Protein AF-K2RKZ2-F1 (afdb_monomer_lite)

Radius of gyration: 23.49 Å; chains: 1; bounding box: 41×38×98 Å

Secondary structure (DSSP, 8-state):
--------------------PPPPPEEEEEEE-TT-TTTTTEEEEEEEEESS-B--B-SPEEEETTEEEEEEESSEEEEEEEEESS-GGGTTT---B-S---EEEEE-SS--SSS-EEEEEPPTT-B-TTS-B----S-EEEEEETTS-TT--EETTT-EEEEE-STTPPEEEEES-------

Foldseek 3Di:
DDDDDDDDDDDPPDDPPPPPPPDFQKAKEKEAPPQPPPLVFKDKWKWWDAPPGGDIRPPWDDDDDSMTMDIDTARIWIKMAIAGNVPCVQVPPGRPTPLAWIKTWHGHQQADPVRWTKIWTDAQQDADPVRDGSHHPDWWAWKDWPPDPPVDTAGRNGIDMDTHRDRRIYMYTYTNDDPPPPD

Organism: Macrophomina phaseolina (strain MS6) (NCBI:txid1126212)

pLDDT: mean 74.66, std 18.83, range [35.91, 96.44]

Structure (mmCIF, N/CA/C/O backbone):
data_AF-K2RKZ2-F1
#
_entry.id   AF-K2RKZ2-F1
#
loop_
_atom_site.group_PDB
_atom_site.id
_atom_site.type_symbol
_atom_site.label_atom_id
_atom_site.label_alt_id
_atom_site.label_comp_id
_atom_site.label_asym_id
_atom_site.label_entity_id
_atom_site.label_seq_id
_atom_site.pdbx_PDB_ins_code
_atom_site.Cartn_x
_atom_site.Cartn_y
_atom_site.Cartn_z
_atom_site.occupancy
_atom_site.B_iso_or_equiv
_atom_site.auth_seq_id
_atom_site.auth_comp_id
_atom_site.auth_asym_id
_atom_site.auth_atom_id
_atom_site.pdbx_PDB_model_num
ATOM 1 N N . MET A 1 1 ? 4.671 -14.823 81.207 1.00 37.47 1 MET A N 1
ATOM 2 C CA . MET A 1 1 ? 5.164 -15.381 79.932 1.00 37.47 1 MET A CA 1
ATOM 3 C C . MET A 1 1 ? 3.973 -15.583 79.005 1.00 37.47 1 MET A C 1
ATOM 5 O O . MET A 1 1 ? 3.047 -16.268 79.399 1.00 37.47 1 MET A O 1
ATOM 9 N N . ARG A 1 2 ? 4.040 -14.938 77.831 1.00 41.16 2 ARG A N 1
ATOM 10 C CA . ARG A 1 2 ? 3.441 -15.276 76.523 1.00 41.16 2 ARG A CA 1
ATOM 11 C C . ARG A 1 2 ? 1.919 -15.499 76.412 1.00 41.16 2 ARG A C 1
ATOM 13 O O . ARG A 1 2 ? 1.396 -16.561 76.716 1.00 41.16 2 ARG A O 1
ATOM 20 N N . PHE A 1 3 ? 1.279 -14.480 75.834 1.00 40.41 3 PHE A N 1
ATOM 21 C CA . PHE A 1 3 ? 0.044 -14.546 75.051 1.00 40.41 3 PHE A CA 1
ATOM 22 C C . PHE A 1 3 ? 0.278 -15.341 73.754 1.00 40.41 3 PHE A C 1
ATOM 24 O O . PHE A 1 3 ? 1.335 -15.193 73.139 1.00 40.41 3 PHE A O 1
ATOM 31 N N . ALA A 1 4 ? -0.707 -16.126 73.311 1.00 42.19 4 ALA A N 1
ATOM 32 C CA . ALA A 1 4 ? -0.755 -16.679 71.957 1.00 42.19 4 ALA A CA 1
ATOM 33 C C . ALA A 1 4 ? -2.151 -16.431 71.368 1.00 42.19 4 ALA A C 1
ATOM 35 O O . ALA A 1 4 ? -3.122 -17.105 71.700 1.00 42.19 4 ALA A O 1
ATOM 36 N N . THR A 1 5 ? -2.239 -15.397 70.539 1.00 41.84 5 THR A N 1
ATOM 37 C CA . THR A 1 5 ? -3.374 -15.060 69.682 1.00 41.84 5 THR A CA 1
ATOM 38 C C . THR A 1 5 ? -3.404 -16.009 68.484 1.00 41.84 5 THR A C 1
ATOM 40 O O . THR A 1 5 ? -2.413 -16.152 67.772 1.00 41.84 5 THR A O 1
ATOM 43 N N . ALA A 1 6 ? -4.545 -16.658 68.250 1.00 41.47 6 ALA A N 1
ATOM 44 C CA . ALA A 1 6 ? -4.792 -17.432 67.039 1.00 41.47 6 ALA A CA 1
ATOM 45 C C . ALA A 1 6 ? -5.141 -16.475 65.888 1.00 41.47 6 ALA A C 1
ATOM 47 O O . ALA A 1 6 ? -6.132 -15.750 65.959 1.00 41.47 6 ALA A O 1
ATOM 48 N N . ALA A 1 7 ? -4.319 -16.457 64.840 1.00 43.12 7 ALA A N 1
ATOM 49 C CA . ALA A 1 7 ? -4.613 -15.755 63.598 1.00 43.12 7 ALA A CA 1
ATOM 50 C C . ALA A 1 7 ? -5.419 -16.684 62.679 1.00 43.12 7 ALA A C 1
ATOM 52 O O . ALA A 1 7 ? -4.917 -17.718 62.243 1.00 43.12 7 ALA A O 1
ATOM 53 N N . ALA A 1 8 ? -6.670 -16.318 62.396 1.00 41.78 8 ALA A N 1
ATOM 54 C CA . ALA A 1 8 ? -7.462 -16.927 61.336 1.00 41.78 8 ALA A CA 1
ATOM 55 C C . ALA A 1 8 ? -7.090 -16.261 60.004 1.00 41.78 8 ALA A C 1
ATOM 57 O O . ALA A 1 8 ? -7.312 -15.067 59.807 1.00 41.78 8 ALA A O 1
ATOM 58 N N . SER A 1 9 ? -6.494 -17.027 59.096 1.00 42.31 9 SER A N 1
ATOM 59 C CA . SER A 1 9 ? -6.192 -16.612 57.730 1.00 42.31 9 SER A CA 1
ATOM 60 C C . SER A 1 9 ? -7.455 -16.694 56.866 1.00 42.31 9 SER A C 1
ATOM 62 O O . SER A 1 9 ? -7.897 -17.775 56.484 1.00 42.31 9 SER A O 1
ATOM 64 N N . LEU A 1 10 ? -8.035 -15.537 56.535 1.00 43.25 10 LEU A N 1
ATOM 65 C CA . LEU A 1 10 ? -9.006 -15.406 55.448 1.00 43.25 10 LEU A CA 1
ATOM 66 C C . LEU A 1 10 ? -8.260 -15.491 54.111 1.00 43.25 10 LEU A C 1
ATOM 68 O O . LEU A 1 10 ? -7.577 -14.552 53.706 1.00 43.25 10 LEU A O 1
ATOM 72 N N . ALA A 1 11 ? -8.384 -16.627 53.427 1.00 43.28 11 ALA A N 1
ATOM 73 C CA . ALA A 1 11 ? -7.943 -16.773 52.048 1.00 43.28 11 ALA A CA 1
ATOM 74 C C . ALA A 1 11 ? -8.938 -16.053 51.124 1.00 43.28 11 ALA A C 1
ATOM 76 O O . ALA A 1 11 ? -10.032 -16.549 50.857 1.00 43.28 11 ALA A O 1
ATOM 77 N N . LEU A 1 12 ? -8.563 -14.866 50.650 1.00 43.78 12 LEU A N 1
ATOM 78 C CA . LEU A 1 12 ? -9.297 -14.142 49.619 1.00 43.78 12 LEU A CA 1
ATOM 79 C C . LEU A 1 12 ? -8.891 -14.709 48.248 1.00 43.78 12 LEU A C 1
ATOM 81 O O . LEU A 1 12 ? -7.927 -14.261 47.632 1.00 43.78 12 LEU A O 1
ATOM 85 N N . ALA A 1 13 ? -9.606 -15.731 47.780 1.00 51.84 13 ALA A N 1
ATOM 86 C CA . ALA A 1 13 ? -9.526 -16.187 46.395 1.00 51.84 13 ALA A CA 1
ATOM 87 C C . ALA A 1 13 ? -10.311 -15.205 45.505 1.00 51.84 13 ALA A C 1
ATOM 89 O O . ALA A 1 13 ? -11.489 -15.404 45.222 1.00 51.84 13 ALA A O 1
ATOM 90 N N . GLY A 1 14 ? -9.672 -14.097 45.129 1.00 43.12 14 GLY A N 1
ATOM 91 C CA . GLY A 1 14 ? -10.194 -13.146 44.150 1.00 43.12 14 GLY A CA 1
ATOM 92 C C . GLY A 1 14 ? -9.655 -13.484 42.766 1.00 43.12 14 GLY A C 1
ATOM 93 O O . GLY A 1 14 ? -8.451 -13.398 42.539 1.00 43.12 14 GLY A O 1
ATOM 94 N N . ALA A 1 15 ? -10.541 -13.904 41.866 1.00 46.34 15 ALA A N 1
ATOM 95 C CA . ALA A 1 15 ? -10.233 -14.242 40.485 1.00 46.34 15 ALA A CA 1
ATOM 96 C C . ALA A 1 15 ? -9.492 -13.094 39.781 1.00 46.34 15 ALA A C 1
ATOM 98 O O . ALA A 1 15 ? -10.042 -12.012 39.584 1.00 46.34 15 ALA A O 1
ATOM 99 N N . ALA A 1 16 ? -8.252 -13.346 39.362 1.00 43.75 16 ALA A N 1
ATOM 100 C CA . ALA A 1 16 ? -7.608 -12.534 38.347 1.00 43.75 16 ALA A CA 1
ATOM 101 C C . ALA A 1 16 ? -8.312 -12.834 37.017 1.00 43.75 16 ALA A C 1
ATOM 103 O O . ALA A 1 16 ? -7.957 -13.776 36.309 1.00 43.75 16 ALA A O 1
ATOM 104 N N . THR A 1 17 ? -9.341 -12.060 36.676 1.00 46.62 17 THR A N 1
ATOM 105 C CA . THR A 1 17 ? -9.711 -11.893 35.272 1.00 46.62 17 THR A CA 1
ATOM 106 C C . THR A 1 17 ? -8.514 -11.236 34.607 1.00 46.62 17 THR A C 1
ATOM 108 O O . THR A 1 17 ? -8.328 -10.024 34.714 1.00 46.62 17 THR A O 1
ATOM 111 N N . ALA A 1 18 ? -7.659 -12.043 33.979 1.00 44.00 18 ALA A N 1
ATOM 112 C CA . ALA A 1 18 ? -6.740 -11.538 32.981 1.00 44.00 18 ALA A CA 1
ATOM 113 C C . ALA A 1 18 ? -7.612 -10.803 31.962 1.00 44.00 18 ALA A C 1
ATOM 115 O O . ALA A 1 18 ? -8.403 -11.428 31.255 1.00 44.00 18 ALA A O 1
ATOM 116 N N . ALA A 1 19 ? -7.548 -9.471 31.968 1.00 42.88 19 ALA A N 1
ATOM 117 C CA . ALA A 1 19 ? -8.077 -8.685 30.877 1.00 42.88 19 ALA A CA 1
ATOM 118 C C . ALA A 1 19 ? -7.347 -9.199 29.637 1.00 42.88 19 ALA A C 1
ATOM 120 O O . ALA A 1 19 ? -6.143 -8.988 29.488 1.00 42.88 19 ALA A O 1
ATOM 121 N N . VAL A 1 20 ? -8.050 -9.973 28.813 1.00 41.66 20 VAL A N 1
ATOM 122 C CA . VAL A 1 20 ? -7.583 -10.302 27.475 1.00 41.66 20 VAL A CA 1
ATOM 123 C C . VAL A 1 20 ? -7.523 -8.953 26.783 1.00 41.66 20 VAL A C 1
ATOM 125 O O . VAL A 1 20 ? -8.559 -8.400 26.418 1.00 41.66 20 VAL A O 1
ATOM 128 N N . LEU A 1 21 ? -6.325 -8.366 26.718 1.00 46.56 21 LEU A N 1
ATOM 129 C CA . LEU A 1 21 ? -6.089 -7.224 25.851 1.00 46.56 21 LEU A CA 1
ATOM 130 C C . LEU A 1 21 ? -6.601 -7.648 24.470 1.00 46.56 21 LEU A C 1
ATOM 132 O O . LEU A 1 21 ? -6.265 -8.762 24.044 1.00 46.56 21 LEU A O 1
ATOM 136 N N . PRO A 1 22 ? -7.460 -6.850 23.812 1.00 52.59 22 PRO A N 1
ATOM 137 C CA . PRO A 1 22 ? -7.879 -7.166 22.458 1.00 52.59 22 PRO A CA 1
ATOM 138 C C . PRO A 1 22 ? -6.609 -7.404 21.646 1.00 52.59 22 PRO A C 1
ATOM 140 O O . PRO A 1 22 ? -5.675 -6.601 21.678 1.00 52.59 22 PRO A O 1
ATOM 143 N N . ARG A 1 23 ? -6.522 -8.583 21.025 1.00 56.72 23 ARG A N 1
ATOM 144 C CA . ARG A 1 23 ? -5.416 -8.911 20.132 1.00 56.72 23 ARG A CA 1
ATOM 145 C C . ARG A 1 23 ? -5.395 -7.812 19.075 1.00 56.72 23 ARG A C 1
ATOM 147 O O . ARG A 1 23 ? -6.423 -7.617 18.436 1.00 56.72 23 ARG A O 1
ATOM 154 N N . ALA A 1 24 ? -4.276 -7.097 18.953 1.00 69.88 24 ALA A N 1
ATOM 155 C CA . ALA A 1 24 ? -4.138 -6.024 17.975 1.00 69.88 24 ALA A CA 1
ATOM 156 C C . ALA A 1 24 ? -4.577 -6.545 16.601 1.00 69.88 24 ALA A C 1
ATOM 158 O O . ALA A 1 24 ? -4.121 -7.616 16.183 1.00 69.88 24 ALA A O 1
ATOM 159 N N . THR A 1 25 ? -5.504 -5.842 15.948 1.00 85.88 25 THR A N 1
ATOM 160 C CA . THR A 1 25 ? -5.954 -6.220 14.609 1.00 85.88 25 THR A CA 1
ATOM 161 C C . THR A 1 25 ? -4.755 -6.191 13.670 1.00 85.88 25 THR A C 1
ATOM 163 O O . THR A 1 25 ? -3.982 -5.236 13.653 1.00 85.88 25 THR A O 1
ATOM 166 N N . GLU A 1 26 ? -4.569 -7.270 12.918 1.00 89.81 26 GLU A N 1
ATOM 167 C CA . GLU A 1 26 ? -3.541 -7.368 11.887 1.00 89.81 26 GLU A CA 1
ATOM 168 C C . GLU A 1 26 ? -4.180 -7.082 10.528 1.00 89.81 26 GLU A C 1
ATOM 170 O O . GLU A 1 26 ? -5.245 -7.616 10.207 1.00 89.81 26 GLU A O 1
ATOM 175 N N . HIS A 1 27 ? -3.510 -6.273 9.713 1.00 93.00 27 HIS A N 1
ATOM 176 C CA . HIS A 1 27 ? -3.934 -5.938 8.360 1.00 93.00 27 HIS A CA 1
ATOM 177 C C . HIS A 1 27 ? -3.027 -6.613 7.341 1.00 93.00 27 HIS A C 1
ATOM 179 O O . HIS A 1 27 ? -1.807 -6.685 7.508 1.00 93.00 27 HIS A O 1
ATOM 185 N N . LYS A 1 28 ? -3.634 -7.104 6.260 1.00 93.81 28 LYS A N 1
ATOM 186 C CA . LYS A 1 28 ? -2.896 -7.649 5.122 1.00 93.81 28 LYS A CA 1
ATOM 187 C C . LYS A 1 28 ? -2.695 -6.574 4.070 1.00 93.81 28 LYS A C 1
ATOM 189 O O . LYS A 1 28 ? -3.627 -5.852 3.723 1.00 93.81 28 LYS A O 1
ATOM 194 N N . ILE A 1 29 ? -1.488 -6.519 3.528 1.00 94.81 29 ILE A N 1
ATOM 195 C CA . ILE A 1 29 ? -1.188 -5.747 2.326 1.00 94.81 29 ILE A CA 1
ATOM 196 C C . ILE A 1 29 ? -0.735 -6.737 1.268 1.00 94.81 29 ILE A C 1
ATOM 198 O O . ILE A 1 29 ? 0.144 -7.556 1.535 1.00 94.81 29 ILE A O 1
ATOM 202 N N . TYR A 1 30 ? -1.342 -6.668 0.091 1.00 93.31 30 TYR A N 1
ATOM 203 C CA . TYR A 1 30 ? -0.990 -7.462 -1.075 1.00 93.31 30 TYR A CA 1
ATOM 204 C C . TYR A 1 30 ? -0.370 -6.553 -2.122 1.00 93.31 30 TYR A C 1
ATOM 206 O O . TYR A 1 30 ? -0.953 -5.527 -2.476 1.00 93.31 30 TYR A O 1
ATOM 214 N N . VAL A 1 31 ? 0.806 -6.934 -2.606 1.00 90.94 31 VAL A N 1
ATOM 215 C CA . VAL A 1 31 ? 1.547 -6.168 -3.604 1.00 90.94 31 VAL A CA 1
ATOM 216 C C . VAL A 1 31 ? 1.782 -7.047 -4.813 1.00 90.94 31 VAL A C 1
ATOM 218 O O . VAL A 1 31 ? 2.538 -8.014 -4.734 1.00 90.94 31 VAL A O 1
ATOM 221 N N . ASP A 1 32 ? 1.117 -6.730 -5.916 1.00 88.25 32 ASP A N 1
ATOM 222 C CA . ASP A 1 32 ? 1.277 -7.456 -7.170 1.00 88.25 32 ASP A CA 1
ATOM 223 C C . ASP A 1 32 ? 2.358 -6.798 -8.027 1.00 88.25 32 ASP A C 1
ATOM 225 O O . ASP A 1 32 ? 2.259 -5.611 -8.334 1.00 88.25 32 ASP A O 1
ATOM 229 N N . THR 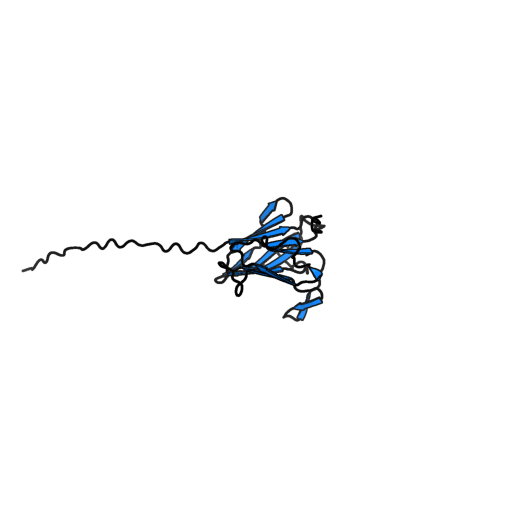A 1 33 ? 3.391 -7.556 -8.400 1.00 82.19 33 THR A N 1
ATOM 230 C CA . THR A 1 33 ? 4.442 -7.109 -9.331 1.00 82.19 33 THR A CA 1
ATOM 231 C C . THR A 1 33 ? 4.548 -8.015 -10.566 1.00 82.19 33 THR A C 1
ATOM 233 O O . THR A 1 33 ? 5.563 -8.023 -11.267 1.00 82.19 33 THR A O 1
ATOM 236 N N . SER A 1 34 ? 3.503 -8.797 -10.861 1.00 78.25 34 SER A N 1
ATOM 237 C CA . SER A 1 34 ? 3.485 -9.873 -11.866 1.00 78.25 34 SER A CA 1
ATOM 238 C C . SER A 1 34 ? 3.922 -9.479 -13.263 1.00 78.25 34 SER A C 1
ATOM 240 O O . SER A 1 34 ? 4.572 -10.263 -13.959 1.00 78.25 34 SER A O 1
ATOM 242 N N . LYS A 1 35 ? 3.556 -8.273 -13.682 1.00 76.69 35 LYS A N 1
ATOM 243 C CA . LYS A 1 35 ? 3.821 -7.752 -15.023 1.00 76.69 35 LYS A CA 1
ATOM 244 C C . LYS A 1 35 ? 5.057 -6.867 -15.085 1.00 76.69 35 LYS A C 1
ATOM 246 O O . LYS A 1 35 ? 5.364 -6.337 -16.149 1.00 76.69 35 LYS A O 1
ATOM 251 N N . CYS A 1 36 ? 5.772 -6.705 -13.975 1.00 76.94 36 CYS A N 1
ATOM 252 C CA . CYS A 1 36 ? 7.008 -5.946 -13.988 1.00 76.94 36 CYS A CA 1
ATOM 253 C C . CYS A 1 36 ? 8.049 -6.671 -14.831 1.00 76.94 36 CYS A C 1
ATOM 255 O O . CYS A 1 36 ? 8.243 -7.880 -14.681 1.00 76.94 36 CYS A O 1
ATOM 257 N N . ALA A 1 37 ? 8.709 -5.921 -15.719 1.00 64.50 37 ALA A N 1
ATOM 258 C CA . ALA A 1 37 ? 9.720 -6.450 -16.634 1.00 64.50 37 ALA A CA 1
ATOM 259 C C . ALA A 1 37 ? 10.818 -7.234 -15.887 1.00 64.50 37 ALA A C 1
ATOM 261 O O . ALA A 1 37 ? 11.299 -8.243 -16.397 1.00 64.50 37 ALA A O 1
ATOM 262 N N . ASP A 1 38 ? 11.106 -6.833 -14.641 1.00 65.19 38 ASP A N 1
ATOM 263 C CA . ASP A 1 38 ? 12.077 -7.447 -13.734 1.00 65.19 38 ASP A CA 1
ATOM 264 C C . ASP A 1 38 ? 11.424 -8.032 -12.460 1.00 65.19 38 ASP A C 1
ATOM 266 O O . ASP A 1 38 ? 11.966 -7.915 -11.362 1.00 65.19 38 ASP A O 1
ATOM 270 N N . SER A 1 39 ? 10.258 -8.686 -12.565 1.00 55.59 39 SER A N 1
ATOM 271 C CA . SER A 1 39 ? 9.465 -9.215 -11.424 1.00 55.59 39 SER A CA 1
ATOM 272 C C . SER A 1 39 ? 10.196 -10.179 -10.463 1.00 55.59 39 SER A C 1
ATOM 274 O O . SER A 1 39 ? 9.715 -10.462 -9.363 1.00 55.59 39 SER A O 1
ATOM 276 N N . GLY A 1 40 ? 11.377 -10.681 -10.838 1.00 57.16 40 GLY A N 1
ATOM 277 C CA . GLY A 1 40 ? 12.265 -11.447 -9.955 1.00 57.16 40 GLY A CA 1
ATOM 278 C C . GLY A 1 40 ? 13.220 -10.603 -9.099 1.00 57.16 40 GLY A C 1
ATOM 279 O O . GLY A 1 40 ? 13.757 -11.128 -8.126 1.00 57.16 40 GLY A O 1
ATOM 280 N N . ARG A 1 41 ? 13.433 -9.335 -9.465 1.00 63.28 41 ARG A N 1
ATOM 281 C CA . ARG A 1 41 ? 14.420 -8.412 -8.876 1.00 63.28 41 ARG A CA 1
ATOM 282 C C . ARG A 1 41 ? 13.773 -7.186 -8.243 1.00 63.28 41 ARG A C 1
ATOM 284 O O . ARG A 1 41 ? 14.329 -6.592 -7.333 1.00 63.28 41 ARG A O 1
ATOM 291 N N . THR A 1 42 ? 12.578 -6.816 -8.687 1.00 75.06 42 THR A N 1
ATOM 292 C CA . THR A 1 42 ? 11.796 -5.764 -8.046 1.00 75.06 42 THR A CA 1
ATOM 293 C C . THR A 1 42 ? 11.057 -6.326 -6.834 1.00 75.06 42 THR A C 1
ATOM 295 O O . THR A 1 42 ? 10.152 -7.152 -6.978 1.00 75.06 42 THR A O 1
ATOM 298 N N . LEU A 1 43 ? 11.435 -5.882 -5.638 1.00 80.56 43 LEU A N 1
ATOM 299 C CA . LEU A 1 43 ? 10.858 -6.343 -4.377 1.00 80.56 43 LEU A CA 1
ATOM 300 C C . LEU A 1 43 ? 10.156 -5.181 -3.653 1.00 80.56 43 LEU A C 1
ATOM 302 O O . LEU A 1 43 ? 10.644 -4.052 -3.708 1.00 80.56 43 LEU A O 1
ATOM 306 N N . PRO A 1 44 ? 9.015 -5.414 -2.986 1.00 85.75 44 PRO A N 1
ATOM 307 C CA . PRO A 1 44 ? 8.367 -4.388 -2.182 1.00 85.75 44 PRO A CA 1
ATOM 308 C C . PRO A 1 44 ? 8.963 -4.293 -0.776 1.00 85.75 44 PRO A C 1
ATOM 310 O O . PRO A 1 44 ? 9.392 -5.297 -0.207 1.00 85.75 44 PRO A O 1
ATOM 313 N N . GLN A 1 45 ? 8.924 -3.095 -0.192 1.00 87.06 45 GLN A N 1
ATOM 314 C CA . GLN A 1 45 ? 9.206 -2.858 1.228 1.00 87.06 45 GLN A CA 1
ATOM 315 C C . GLN A 1 45 ? 8.249 -1.840 1.806 1.00 87.06 45 GLN A C 1
ATOM 317 O O . GLN A 1 45 ? 7.799 -0.925 1.117 1.00 87.06 45 GLN A O 1
ATOM 322 N N . ILE A 1 46 ? 8.005 -1.984 3.102 1.00 87.81 46 ILE A N 1
ATOM 323 C CA . ILE A 1 46 ? 7.266 -1.009 3.883 1.00 87.81 46 ILE A CA 1
ATOM 324 C C . ILE A 1 46 ? 8.207 -0.461 4.940 1.00 87.81 46 ILE A C 1
ATOM 326 O O . ILE A 1 46 ? 8.794 -1.233 5.698 1.00 87.81 46 ILE A O 1
ATOM 330 N N . LYS A 1 47 ? 8.302 0.863 5.027 1.00 87.50 47 LYS A N 1
ATOM 331 C CA . LYS A 1 47 ? 8.823 1.514 6.230 1.00 87.50 47 LYS A CA 1
ATOM 332 C C . LYS A 1 47 ? 7.716 2.261 6.934 1.00 87.50 47 LYS A C 1
ATOM 334 O O . LYS A 1 47 ? 6.848 2.844 6.281 1.00 87.50 47 LYS A O 1
ATOM 339 N N . GLY A 1 48 ? 7.753 2.260 8.257 1.00 83.12 48 GLY A N 1
ATOM 340 C CA . GLY A 1 48 ? 6.674 2.868 9.007 1.00 83.12 48 GLY A CA 1
ATOM 341 C C . GLY A 1 48 ? 6.835 2.835 10.511 1.00 83.12 48 GLY A C 1
ATOM 342 O O . GLY A 1 48 ? 7.815 2.359 11.087 1.00 83.12 48 GLY A O 1
ATOM 343 N N . ILE A 1 49 ? 5.827 3.403 11.153 1.00 83.56 49 ILE A N 1
ATOM 344 C CA . ILE A 1 49 ? 5.736 3.525 12.597 1.00 83.56 49 ILE A CA 1
ATOM 345 C C . ILE A 1 49 ? 4.376 3.029 13.056 1.00 83.56 49 ILE A C 1
ATOM 347 O O . ILE A 1 49 ? 3.336 3.407 12.521 1.00 83.56 49 ILE A O 1
ATOM 351 N N . SER A 1 50 ? 4.395 2.191 14.083 1.00 83.94 50 SER A N 1
ATOM 352 C CA . SER A 1 50 ? 3.219 1.939 14.905 1.00 83.94 50 SER A CA 1
ATOM 353 C C . SER A 1 50 ? 3.161 2.940 16.062 1.00 83.94 50 SER A C 1
ATOM 355 O O . SER A 1 50 ? 4.152 3.607 16.370 1.00 83.94 50 SER A O 1
ATOM 357 N N . ASN A 1 51 ? 2.031 2.986 16.771 1.00 76.00 51 ASN A N 1
ATOM 358 C CA . ASN A 1 51 ? 1.850 3.792 17.988 1.00 76.00 51 ASN A CA 1
ATOM 359 C C . ASN A 1 51 ? 2.949 3.634 19.058 1.00 76.00 51 ASN A C 1
ATOM 361 O O . ASN A 1 51 ? 3.068 4.500 19.926 1.00 76.00 51 ASN A O 1
ATOM 365 N N . SER A 1 52 ? 3.721 2.543 19.052 1.00 61.59 52 SER A N 1
ATOM 366 C CA . SER A 1 52 ? 4.741 2.284 20.076 1.00 61.59 52 SER A CA 1
ATOM 367 C C . SER A 1 52 ? 6.146 2.015 19.547 1.00 61.59 52 SER A C 1
ATOM 369 O O . SER A 1 52 ? 7.097 2.142 20.317 1.00 61.59 52 SER A O 1
ATOM 371 N N . THR A 1 53 ? 6.307 1.657 18.273 1.00 71.75 53 THR A N 1
ATOM 372 C CA . THR A 1 53 ? 7.610 1.286 17.701 1.00 71.75 53 THR A CA 1
ATOM 373 C C . THR A 1 53 ? 7.672 1.565 16.204 1.00 71.75 53 THR A C 1
ATOM 375 O O . THR A 1 53 ? 6.722 1.270 15.477 1.00 71.75 53 THR A O 1
ATOM 378 N N . SER A 1 54 ? 8.817 2.063 15.730 1.00 75.88 54 SER A N 1
ATOM 379 C CA . SER A 1 54 ? 9.190 1.944 14.317 1.00 75.88 54 SER A CA 1
ATOM 380 C C . SER A 1 54 ? 9.335 0.465 13.981 1.00 75.88 54 SER A C 1
ATOM 382 O O . SER A 1 54 ? 10.118 -0.237 14.620 1.00 75.88 54 SER A O 1
ATOM 384 N N . GLU A 1 55 ? 8.547 -0.004 13.024 1.00 81.56 55 GLU A N 1
ATOM 385 C CA . GLU A 1 55 ? 8.582 -1.382 12.548 1.00 81.56 55 GLU A CA 1
ATOM 386 C C . GLU A 1 55 ? 8.581 -1.330 11.025 1.00 81.56 55 GLU A C 1
ATOM 388 O O . GLU A 1 55 ? 7.595 -0.925 10.411 1.00 81.56 55 GLU A O 1
ATOM 393 N N . ASP A 1 56 ? 9.708 -1.702 10.428 1.00 85.44 56 ASP A N 1
ATOM 394 C CA . ASP A 1 56 ? 9.861 -1.779 8.982 1.00 85.44 56 ASP A CA 1
ATOM 395 C C . ASP A 1 56 ? 9.674 -3.232 8.537 1.00 85.44 56 ASP A C 1
ATOM 397 O O . ASP A 1 56 ? 10.183 -4.164 9.164 1.00 85.44 56 ASP A O 1
ATOM 401 N N . PHE A 1 57 ? 8.985 -3.429 7.417 1.00 84.56 57 PHE A N 1
ATOM 402 C CA . PHE A 1 57 ? 8.792 -4.735 6.798 1.00 84.56 57 PHE A CA 1
ATOM 403 C C . PHE A 1 57 ? 9.630 -4.804 5.524 1.00 84.56 57 PHE A C 1
ATOM 405 O O . PHE A 1 57 ? 9.174 -4.489 4.422 1.00 84.56 57 PHE A O 1
ATOM 412 N N . THR A 1 58 ? 10.892 -5.196 5.699 1.00 78.38 58 THR A N 1
ATOM 413 C CA . THR A 1 58 ? 11.894 -5.255 4.623 1.00 78.38 58 THR A CA 1
ATOM 414 C C . THR A 1 58 ? 12.041 -6.630 3.982 1.00 78.38 58 THR A C 1
ATOM 416 O O . THR A 1 58 ? 12.684 -6.726 2.938 1.00 78.38 58 THR A O 1
ATOM 419 N N . ASP A 1 59 ? 11.433 -7.657 4.584 1.00 76.62 59 ASP A N 1
ATOM 420 C CA . ASP A 1 59 ? 11.467 -9.054 4.142 1.00 76.62 59 ASP A CA 1
ATOM 421 C C . ASP A 1 59 ? 10.089 -9.470 3.591 1.00 76.62 59 ASP A C 1
ATOM 423 O O . ASP A 1 59 ? 9.275 -10.061 4.312 1.00 76.62 59 ASP A O 1
ATOM 427 N N . PRO A 1 60 ? 9.769 -9.130 2.329 1.00 76.31 60 PRO A N 1
ATOM 428 C CA . PRO A 1 60 ? 8.458 -9.409 1.759 1.00 76.31 60 PRO A CA 1
ATOM 429 C C . PRO A 1 60 ? 8.220 -10.919 1.625 1.00 76.31 60 PRO A C 1
ATOM 431 O O . PRO A 1 60 ? 9.038 -11.655 1.067 1.00 76.31 60 PRO A O 1
ATOM 434 N N . GLN A 1 61 ? 7.066 -11.396 2.094 1.00 80.38 61 GLN A N 1
ATOM 435 C CA . GLN A 1 61 ? 6.673 -12.798 1.940 1.00 80.38 61 GLN A CA 1
ATOM 436 C C . GLN A 1 61 ? 5.960 -12.998 0.604 1.00 80.38 61 GLN A C 1
ATOM 438 O O . GLN A 1 61 ? 5.128 -12.183 0.218 1.00 80.38 61 GLN A O 1
ATOM 443 N N . ARG A 1 62 ? 6.238 -14.095 -0.104 1.00 79.94 62 ARG A N 1
ATOM 444 C CA . ARG A 1 62 ? 5.475 -14.458 -1.309 1.00 79.94 62 ARG A CA 1
ATOM 445 C C . ARG A 1 62 ? 4.164 -15.130 -0.909 1.00 79.94 62 ARG A C 1
ATOM 447 O O . ARG A 1 62 ? 4.176 -16.037 -0.080 1.00 79.94 62 ARG A O 1
ATOM 454 N N . PHE A 1 63 ? 3.057 -14.688 -1.501 1.00 72.06 63 PHE A N 1
ATOM 455 C CA . PHE A 1 63 ? 1.732 -15.267 -1.271 1.00 72.06 63 PHE A CA 1
ATOM 456 C C . PHE A 1 63 ? 1.354 -16.264 -2.373 1.00 72.06 63 PHE A C 1
ATOM 458 O O . PHE A 1 63 ? 1.100 -17.428 -2.076 1.00 72.06 63 PHE A O 1
ATOM 465 N N . ASP A 1 64 ? 1.375 -15.823 -3.634 1.00 63.91 64 ASP A N 1
ATOM 466 C CA . ASP A 1 64 ? 1.148 -16.650 -4.824 1.00 63.91 64 ASP A CA 1
ATOM 467 C C . ASP A 1 64 ? 1.869 -16.018 -6.025 1.00 63.91 64 ASP A C 1
ATOM 469 O O . ASP A 1 64 ? 1.709 -14.831 -6.306 1.00 63.91 64 ASP A O 1
ATOM 473 N N . GLY A 1 65 ? 2.732 -16.784 -6.694 1.00 67.75 65 GLY A N 1
ATOM 474 C CA . GLY A 1 65 ? 3.565 -16.302 -7.797 1.00 67.75 65 GLY A CA 1
ATOM 475 C C . GLY A 1 65 ? 4.326 -14.983 -7.498 1.00 67.75 65 GLY A C 1
ATOM 476 O O . GLY A 1 65 ? 5.164 -14.942 -6.586 1.00 67.75 65 GLY A O 1
ATOM 477 N N . PRO A 1 66 ? 4.119 -13.921 -8.295 1.00 74.62 66 PRO A N 1
ATOM 478 C CA . PRO A 1 66 ? 4.760 -12.610 -8.140 1.00 74.62 66 PRO A CA 1
ATOM 479 C C . PRO A 1 66 ? 4.043 -11.661 -7.157 1.00 74.62 66 PRO A C 1
ATOM 481 O O . PRO A 1 66 ? 4.441 -10.506 -7.038 1.00 74.62 66 PRO A O 1
ATOM 484 N N . THR A 1 67 ? 3.007 -12.119 -6.450 1.00 85.38 67 THR A N 1
ATOM 485 C CA . THR A 1 67 ? 2.322 -11.317 -5.432 1.00 85.38 67 THR A CA 1
ATOM 486 C C . THR A 1 67 ? 2.997 -11.490 -4.070 1.00 85.38 67 THR A C 1
ATOM 488 O O . THR A 1 67 ? 3.188 -12.608 -3.572 1.00 85.38 67 THR A O 1
ATOM 491 N N . PHE A 1 68 ? 3.325 -10.372 -3.432 1.00 88.38 68 PHE A N 1
ATOM 492 C CA . PHE A 1 68 ? 3.865 -10.317 -2.079 1.00 88.38 68 PHE A CA 1
ATOM 493 C C . PHE A 1 68 ? 2.774 -9.999 -1.063 1.00 88.38 68 PHE A C 1
ATOM 495 O O . PHE A 1 68 ? 1.776 -9.353 -1.380 1.00 88.38 68 PHE A O 1
ATOM 502 N N . THR A 1 69 ? 2.975 -10.436 0.176 1.00 91.38 69 THR A N 1
ATOM 503 C CA . THR A 1 69 ? 2.099 -10.126 1.298 1.00 91.38 69 THR A CA 1
ATOM 504 C C . THR A 1 69 ? 2.884 -9.608 2.494 1.00 91.38 69 THR A C 1
ATOM 506 O O . THR A 1 69 ? 3.958 -10.114 2.829 1.00 91.38 69 THR A O 1
ATOM 509 N N . PHE A 1 70 ? 2.305 -8.615 3.159 1.00 91.31 70 PHE A N 1
ATOM 510 C CA . PHE A 1 70 ? 2.747 -8.116 4.453 1.00 91.31 70 PHE A CA 1
ATOM 511 C C . PHE A 1 70 ? 1.622 -8.258 5.468 1.00 91.31 70 PHE A C 1
ATOM 513 O O . PHE A 1 70 ? 0.439 -8.198 5.122 1.00 91.31 70 PHE A O 1
ATOM 520 N N . THR A 1 71 ? 2.005 -8.443 6.729 1.00 91.81 71 THR A N 1
ATOM 521 C CA . THR A 1 71 ? 1.087 -8.401 7.869 1.00 91.81 71 THR A CA 1
ATOM 522 C C . THR A 1 71 ? 1.545 -7.274 8.765 1.00 91.81 71 THR A C 1
ATOM 524 O O . THR A 1 71 ? 2.607 -7.391 9.365 1.00 91.81 71 THR A O 1
ATOM 527 N N . VAL A 1 72 ? 0.778 -6.191 8.810 1.00 90.81 72 VAL A N 1
ATOM 528 C CA . VAL A 1 72 ? 1.108 -5.005 9.606 1.00 90.81 72 VAL A CA 1
ATOM 529 C C . VAL A 1 72 ? 0.130 -4.883 10.774 1.00 90.81 72 VAL A C 1
ATOM 531 O O . VAL A 1 72 ? -1.034 -5.274 10.630 1.00 90.81 72 VAL A O 1
ATOM 534 N N . PRO A 1 73 ? 0.561 -4.375 11.937 1.00 91.00 73 PRO A N 1
ATOM 535 C CA . PRO A 1 73 ? -0.349 -4.143 13.048 1.00 91.00 73 PRO A CA 1
ATOM 536 C C . PRO A 1 73 ? -1.303 -2.979 12.746 1.00 91.00 73 PRO A C 1
ATOM 538 O O . PRO A 1 73 ? -1.062 -2.150 11.871 1.00 91.00 73 PRO A O 1
ATOM 541 N N . ALA A 1 74 ? -2.389 -2.895 13.503 1.00 90.06 74 ALA A N 1
ATOM 542 C CA . ALA A 1 74 ? -3.208 -1.697 13.585 1.00 90.06 74 ALA A CA 1
ATOM 543 C C . ALA A 1 74 ? -2.457 -0.526 14.251 1.00 90.06 74 ALA A C 1
ATOM 545 O O . ALA A 1 74 ? -1.460 -0.710 14.950 1.00 90.06 74 ALA A O 1
ATOM 546 N N . TYR A 1 75 ? -2.978 0.686 14.056 1.00 91.94 75 TYR A N 1
ATOM 547 C CA . TYR A 1 75 ? -2.326 1.958 14.385 1.00 91.94 75 TYR A CA 1
ATOM 548 C C . TYR A 1 75 ? -0.932 2.084 13.783 1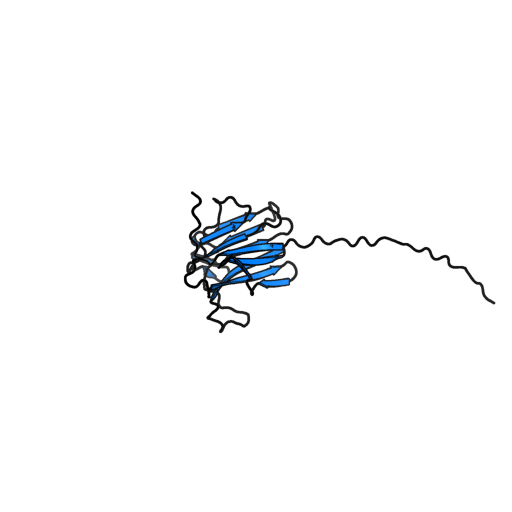.00 91.94 75 TYR A C 1
ATOM 550 O O . TYR A 1 75 ? 0.030 2.449 14.462 1.00 91.94 75 TYR A O 1
ATOM 558 N N . TYR A 1 76 ? -0.842 1.733 12.507 1.00 92.88 76 TYR A N 1
ATOM 559 C CA . TYR A 1 76 ? 0.397 1.721 11.757 1.00 92.88 76 TYR A CA 1
ATOM 560 C C . TYR A 1 76 ? 0.304 2.701 10.600 1.00 92.88 76 TYR A C 1
ATOM 562 O O . TYR A 1 76 ? -0.596 2.594 9.765 1.00 92.88 76 TYR A O 1
ATOM 570 N N . GLN A 1 77 ? 1.252 3.632 10.562 1.00 93.56 77 GLN A N 1
ATOM 571 C CA . GLN A 1 77 ? 1.486 4.527 9.443 1.00 93.56 77 GLN A CA 1
ATOM 572 C C . GLN A 1 77 ? 2.682 4.007 8.655 1.00 93.56 77 GLN A C 1
ATOM 574 O O . GLN A 1 77 ? 3.794 3.956 9.182 1.00 93.56 77 GLN A O 1
ATOM 579 N N . GLY A 1 78 ? 2.458 3.642 7.398 1.00 91.69 78 GLY A N 1
ATOM 580 C CA . GLY A 1 78 ? 3.490 3.092 6.532 1.00 91.69 78 GLY A CA 1
ATOM 581 C C . GLY A 1 78 ? 3.574 3.801 5.193 1.00 91.69 78 GLY A C 1
ATOM 582 O O . GLY A 1 78 ? 2.603 4.385 4.716 1.00 91.69 78 GLY A O 1
ATOM 583 N N . HIS A 1 79 ? 4.744 3.694 4.578 1.00 90.00 79 HIS A N 1
ATOM 584 C CA . HIS A 1 79 ? 4.960 3.987 3.172 1.00 90.00 79 HIS A CA 1
ATOM 585 C C . HIS A 1 79 ? 5.459 2.709 2.490 1.00 90.00 79 HIS A C 1
ATOM 587 O O . HIS A 1 79 ? 6.431 2.099 2.940 1.00 90.00 79 HIS A O 1
ATOM 593 N N . LEU A 1 80 ? 4.761 2.280 1.439 1.00 89.50 80 LEU A N 1
ATOM 594 C CA . LEU A 1 80 ? 5.106 1.129 0.605 1.00 89.50 80 LEU A CA 1
ATOM 595 C C . LEU A 1 80 ? 5.781 1.610 -0.678 1.00 89.50 80 LEU A C 1
ATOM 597 O O . LEU A 1 80 ? 5.212 2.440 -1.380 1.00 89.50 80 LEU A O 1
ATOM 601 N N . TRP A 1 81 ? 6.914 1.018 -1.044 1.00 83.62 81 TRP A N 1
ATOM 602 C CA . TRP A 1 81 ? 7.579 1.258 -2.329 1.00 83.62 81 TRP A CA 1
ATOM 603 C C . TRP A 1 81 ? 8.246 -0.009 -2.866 1.00 83.62 81 TRP A C 1
ATOM 605 O O . TRP A 1 81 ? 8.299 -1.036 -2.185 1.00 83.62 81 TRP A O 1
ATOM 615 N N . LEU A 1 82 ? 8.780 0.071 -4.088 1.00 81.06 82 LEU A N 1
ATOM 616 C CA . LEU A 1 82 ? 9.596 -0.986 -4.682 1.00 81.06 82 LEU A CA 1
ATOM 617 C C . LEU A 1 82 ? 11.085 -0.620 -4.676 1.00 81.06 82 LEU A C 1
ATOM 619 O O . LEU A 1 82 ? 11.458 0.548 -4.798 1.00 81.06 82 LEU A O 1
ATOM 623 N N . TYR A 1 83 ? 11.942 -1.631 -4.583 1.00 75.19 83 TYR A N 1
ATOM 624 C CA . TYR A 1 83 ? 13.392 -1.503 -4.721 1.00 75.19 83 TYR A CA 1
ATOM 625 C C . TYR A 1 83 ? 13.954 -2.573 -5.666 1.00 75.19 83 TYR A C 1
ATOM 627 O O . TYR A 1 83 ? 13.320 -3.605 -5.900 1.00 75.19 83 TYR A O 1
ATOM 635 N N . ASP A 1 84 ? 15.144 -2.316 -6.211 1.00 73.00 84 ASP A N 1
ATOM 636 C CA . ASP A 1 84 ? 15.908 -3.277 -7.013 1.00 73.00 84 ASP A CA 1
ATOM 637 C C . ASP A 1 84 ? 16.789 -4.146 -6.103 1.00 73.00 84 ASP A C 1
ATOM 639 O O . ASP A 1 84 ? 17.695 -3.651 -5.429 1.00 73.00 84 ASP A O 1
ATOM 643 N N . SER A 1 85 ? 16.530 -5.453 -6.086 1.00 67.94 85 SER A N 1
ATOM 644 C CA . SER A 1 85 ? 17.242 -6.424 -5.261 1.00 67.94 85 SER A CA 1
ATOM 645 C C . SER A 1 85 ? 18.645 -6.764 -5.755 1.00 67.94 85 SER A C 1
ATOM 647 O O . SER A 1 85 ? 19.392 -7.373 -4.992 1.00 67.94 85 SER A O 1
ATOM 649 N N . ASP A 1 86 ? 18.996 -6.446 -7.006 1.00 6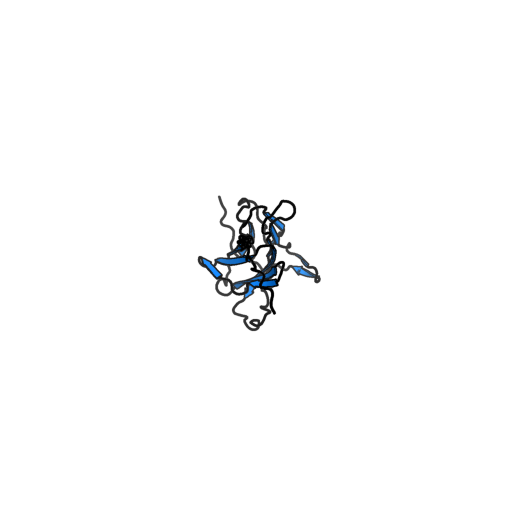3.94 86 ASP A N 1
ATOM 650 C CA . ASP A 1 86 ? 20.344 -6.675 -7.547 1.00 63.94 86 ASP A CA 1
ATOM 651 C C . ASP A 1 86 ? 21.308 -5.543 -7.174 1.00 63.94 86 ASP A C 1
ATOM 653 O O . ASP A 1 86 ? 22.522 -5.749 -7.093 1.00 63.94 86 ASP A O 1
ATOM 657 N N . ASN A 1 87 ? 20.780 -4.354 -6.879 1.00 58.31 87 ASN A N 1
ATOM 658 C CA . ASN A 1 87 ? 21.561 -3.217 -6.410 1.00 58.31 87 ASN A CA 1
ATOM 659 C C . ASN A 1 87 ? 21.761 -3.264 -4.879 1.00 58.31 87 ASN A C 1
ATOM 661 O O . ASN A 1 87 ? 21.352 -2.375 -4.134 1.00 58.31 87 ASN A O 1
ATOM 665 N N . GLN A 1 88 ? 22.411 -4.334 -4.399 1.00 46.69 88 GLN A N 1
ATOM 666 C CA . GLN A 1 88 ? 22.639 -4.608 -2.968 1.00 46.69 88 GLN A CA 1
ATOM 667 C C . GLN A 1 88 ? 23.789 -3.826 -2.322 1.00 46.69 88 GLN A C 1
ATOM 669 O O . GLN A 1 88 ? 24.076 -4.041 -1.149 1.00 46.69 88 GLN A O 1
ATOM 674 N N . ALA A 1 89 ? 24.416 -2.855 -2.999 1.00 43.84 89 ALA A N 1
ATOM 675 C CA . ALA A 1 89 ? 25.285 -1.882 -2.308 1.00 43.84 89 ALA A CA 1
ATOM 676 C C . ALA A 1 89 ? 24.529 -1.093 -1.207 1.00 43.84 89 ALA A C 1
ATOM 678 O O . ALA A 1 89 ? 25.126 -0.374 -0.411 1.00 43.84 89 ALA A O 1
ATOM 679 N N . ALA A 1 90 ? 23.213 -1.281 -1.171 1.00 42.59 90 ALA A N 1
ATOM 680 C CA . ALA A 1 90 ? 22.219 -0.704 -0.305 1.00 42.59 90 ALA A CA 1
ATOM 681 C C . ALA A 1 90 ? 21.766 -1.642 0.851 1.00 42.59 90 ALA A C 1
ATOM 683 O O . ALA A 1 90 ? 20.921 -1.264 1.664 1.00 42.59 90 ALA A O 1
ATOM 684 N N . SER A 1 91 ? 22.355 -2.846 0.986 1.00 35.91 91 SER A N 1
ATOM 685 C CA . SER A 1 91 ? 21.988 -3.881 1.976 1.00 35.91 91 SER A CA 1
ATOM 686 C C . SER A 1 91 ? 22.385 -3.570 3.436 1.00 35.91 91 SER A C 1
ATOM 688 O O . SER A 1 91 ? 22.615 -4.471 4.243 1.00 35.91 91 SER A O 1
ATOM 690 N N . SER A 1 92 ? 22.443 -2.291 3.799 1.00 39.62 92 SER A N 1
ATOM 691 C CA . SER A 1 92 ? 22.498 -1.806 5.176 1.00 39.62 92 SER A CA 1
ATOM 692 C C . SER A 1 92 ? 21.572 -0.593 5.314 1.00 39.62 92 SER A C 1
ATOM 694 O O . SER A 1 92 ? 22.002 0.544 5.153 1.00 39.62 92 SER A O 1
ATOM 696 N N . GLY A 1 93 ? 20.284 -0.835 5.573 1.00 44.34 93 GLY A N 1
ATOM 697 C CA . GLY A 1 93 ? 19.318 0.179 6.032 1.00 44.34 93 GLY A CA 1
ATOM 698 C C . GLY A 1 93 ? 18.777 1.172 4.992 1.00 44.34 93 GLY A C 1
ATOM 699 O O . GLY A 1 93 ? 17.710 1.754 5.207 1.00 44.34 93 GLY A O 1
ATOM 700 N N . GLU A 1 94 ? 19.435 1.325 3.847 1.00 45.41 94 GLU A N 1
ATOM 701 C CA . GLU A 1 94 ? 19.056 2.291 2.812 1.00 45.41 94 GLU A CA 1
ATOM 702 C C . GLU A 1 94 ? 19.122 1.662 1.423 1.00 45.41 94 GLU A C 1
ATOM 704 O O . GLU A 1 94 ? 19.895 2.105 0.580 1.00 45.41 94 GLU A O 1
ATOM 709 N N . ASN A 1 95 ? 18.287 0.644 1.175 1.00 52.75 95 ASN A N 1
ATOM 710 C CA . ASN A 1 95 ? 17.909 0.262 -0.187 1.00 52.75 95 ASN A CA 1
ATOM 711 C C . ASN A 1 95 ? 17.575 1.539 -0.945 1.00 52.75 95 ASN A C 1
ATOM 713 O O . ASN A 1 95 ? 16.632 2.217 -0.543 1.00 52.75 95 ASN A O 1
ATOM 717 N N . THR A 1 96 ? 18.360 1.893 -1.973 1.00 51.97 96 THR A N 1
ATOM 718 C CA . THR A 1 96 ? 18.014 3.018 -2.844 1.00 51.97 96 THR A CA 1
ATOM 719 C C . THR A 1 96 ? 16.647 2.658 -3.396 1.00 51.97 96 THR A C 1
ATOM 721 O O . THR A 1 96 ? 16.560 1.666 -4.131 1.00 51.97 96 THR A O 1
ATOM 724 N N . PRO A 1 97 ? 15.571 3.355 -2.980 1.00 56.50 97 PRO A N 1
ATOM 725 C CA . PRO A 1 97 ? 14.271 3.085 -3.547 1.00 56.50 97 PRO A CA 1
ATOM 726 C C . PRO A 1 97 ? 14.463 3.183 -5.053 1.00 56.50 97 PRO A C 1
ATOM 728 O O . PRO A 1 97 ? 15.200 4.058 -5.528 1.00 56.50 97 PRO A O 1
ATOM 731 N N . LEU A 1 98 ? 13.812 2.306 -5.817 1.00 58.44 98 LEU A N 1
ATOM 732 C CA . LEU A 1 98 ? 13.522 2.739 -7.174 1.00 58.44 98 LEU A CA 1
ATOM 733 C C . LEU A 1 98 ? 12.867 4.120 -6.988 1.00 58.44 98 LEU A C 1
ATOM 735 O O . LEU A 1 98 ? 12.096 4.291 -6.042 1.00 58.44 98 LEU A O 1
ATOM 739 N N . ASP A 1 99 ? 13.227 5.132 -7.776 1.00 56.69 99 ASP A N 1
ATOM 740 C CA . ASP A 1 99 ? 12.614 6.471 -7.687 1.00 56.69 99 ASP A CA 1
ATOM 741 C C . ASP A 1 99 ? 11.131 6.415 -8.141 1.00 56.69 99 ASP A C 1
ATOM 743 O O . ASP A 1 99 ? 10.646 7.281 -8.852 1.00 56.69 99 ASP A O 1
ATOM 747 N N . VAL A 1 100 ? 10.418 5.348 -7.779 1.00 62.12 100 VAL A N 1
ATOM 748 C CA . VAL A 1 100 ? 9.045 4.995 -8.077 1.00 62.12 100 VAL A CA 1
ATOM 749 C C . VAL A 1 100 ? 8.149 5.478 -6.958 1.00 62.12 100 VAL A C 1
ATOM 751 O O . VAL A 1 100 ? 8.468 5.426 -5.771 1.00 62.12 100 VAL A O 1
ATOM 754 N N . GLN A 1 101 ? 6.984 5.935 -7.369 1.00 69.94 101 GLN A N 1
ATOM 755 C CA . GLN A 1 101 ? 5.925 6.359 -6.484 1.00 69.94 101 GLN A CA 1
ATOM 756 C C . GLN A 1 101 ? 5.436 5.204 -5.599 1.00 69.94 101 GLN A C 1
ATOM 758 O O . GLN A 1 101 ? 5.147 4.098 -6.069 1.00 69.94 101 GLN A O 1
ATOM 763 N N . GLY A 1 102 ? 5.349 5.488 -4.303 1.00 84.50 102 GLY A N 1
ATOM 764 C CA . GLY A 1 102 ? 4.834 4.576 -3.294 1.00 84.50 102 GLY A CA 1
ATOM 765 C C . GLY A 1 102 ? 3.393 4.866 -2.879 1.00 84.50 102 GLY A C 1
ATOM 766 O O . GLY A 1 102 ? 2.754 5.798 -3.371 1.00 84.50 102 GLY A O 1
ATOM 767 N N . VAL A 1 103 ? 2.901 4.066 -1.935 1.00 91.06 103 VAL A N 1
ATOM 768 C CA . VAL A 1 103 ? 1.592 4.239 -1.291 1.00 91.06 103 VAL A CA 1
ATOM 769 C C . VAL A 1 103 ? 1.807 4.583 0.171 1.00 91.06 103 VAL A C 1
ATOM 771 O O . VAL A 1 103 ? 2.387 3.788 0.910 1.00 91.06 103 VAL A O 1
ATOM 774 N N . ASP A 1 104 ? 1.299 5.733 0.597 1.00 92.94 104 ASP A N 1
ATOM 775 C CA . ASP A 1 104 ? 1.167 6.060 2.013 1.00 92.94 104 ASP A CA 1
ATOM 776 C C . ASP A 1 104 ? -0.114 5.439 2.551 1.00 92.94 104 ASP A C 1
ATOM 778 O O . ASP A 1 104 ? -1.176 5.564 1.938 1.00 92.94 104 ASP A O 1
ATOM 782 N N . PHE A 1 105 ? -0.050 4.787 3.703 1.00 95.12 105 PHE A N 1
ATOM 783 C CA . PHE A 1 105 ? -1.227 4.181 4.302 1.00 95.12 105 PHE A CA 1
ATOM 784 C C . PHE A 1 105 ? -1.238 4.295 5.819 1.00 95.12 105 PHE A C 1
ATOM 786 O O . PHE A 1 105 ? -0.204 4.420 6.476 1.00 95.12 105 PHE A O 1
ATOM 793 N N . PHE A 1 106 ? -2.447 4.239 6.366 1.00 96.00 106 PHE A N 1
ATOM 794 C CA . PHE A 1 106 ? -2.697 4.231 7.794 1.00 96.00 106 PHE A CA 1
ATOM 795 C C . PHE A 1 106 ? -3.773 3.200 8.127 1.00 96.00 106 PHE A C 1
ATOM 797 O O . PHE A 1 106 ? -4.831 3.186 7.493 1.00 96.00 106 PHE A O 1
ATOM 804 N N . PHE A 1 107 ? -3.521 2.370 9.136 1.00 95.19 107 PHE A N 1
ATOM 805 C CA . PHE A 1 107 ? -4.490 1.404 9.650 1.00 95.19 107 PHE A CA 1
ATOM 806 C C . PHE A 1 107 ? -4.884 1.720 11.087 1.00 95.19 107 PHE A C 1
ATOM 808 O O . PHE A 1 107 ? -4.021 1.975 11.916 1.00 95.19 107 PHE A O 1
ATOM 815 N N . TYR A 1 108 ? -6.172 1.637 11.398 1.00 93.19 108 TYR A N 1
ATOM 816 C CA . TYR A 1 108 ? -6.743 1.701 12.739 1.00 93.19 108 TYR A CA 1
ATOM 817 C C . TYR A 1 108 ? -7.273 0.327 13.149 1.00 93.19 108 TYR A C 1
ATOM 819 O O . TYR A 1 108 ? -7.759 -0.437 12.320 1.00 93.19 108 TYR A O 1
ATOM 827 N N . ASP A 1 109 ? -7.246 0.042 14.452 1.00 91.06 109 ASP A N 1
ATOM 828 C CA . ASP A 1 109 ? -7.786 -1.210 15.006 1.00 91.06 109 ASP A CA 1
ATOM 829 C C . ASP A 1 109 ? -9.311 -1.279 14.841 1.00 91.06 109 ASP A C 1
ATOM 831 O O . ASP A 1 109 ? -9.880 -2.311 14.491 1.00 91.06 109 ASP A O 1
ATOM 835 N N . GLN A 1 110 ? -9.973 -0.138 15.039 1.00 92.00 110 GLN A N 1
ATOM 836 C CA . GLN A 1 110 ? -11.414 0.033 14.888 1.00 92.00 110 GLN A CA 1
ATOM 837 C C . GLN A 1 110 ? -11.690 1.275 14.042 1.00 92.00 110 GLN A C 1
ATOM 839 O O . GLN A 1 110 ? -11.931 2.352 14.593 1.00 92.00 110 GLN A O 1
ATOM 844 N N . PRO A 1 111 ? -11.604 1.164 12.708 1.00 93.19 111 PRO A N 1
ATOM 845 C CA . PRO A 1 111 ? -11.756 2.318 11.850 1.00 93.19 111 PRO A CA 1
ATOM 846 C C . PRO A 1 111 ? -13.188 2.868 11.896 1.00 93.19 111 PRO A C 1
ATOM 848 O O . PRO A 1 111 ? -14.172 2.129 11.934 1.00 93.19 111 PRO A O 1
ATOM 851 N N . THR A 1 112 ? -13.301 4.191 11.875 1.00 94.81 112 THR A N 1
ATOM 852 C CA . THR A 1 112 ? -14.558 4.948 11.871 1.00 94.81 112 THR A CA 1
ATOM 853 C C . THR A 1 112 ? -14.566 5.953 10.721 1.00 94.81 112 THR A C 1
ATOM 855 O O . THR A 1 112 ? -13.572 6.129 10.025 1.00 94.81 112 THR A O 1
ATOM 858 N N . GLU A 1 113 ? -15.676 6.663 10.522 1.00 92.62 113 GLU A N 1
ATOM 859 C CA . GLU A 1 113 ? -15.749 7.742 9.521 1.00 92.62 113 GLU A CA 1
ATOM 860 C C . GLU A 1 113 ? -14.718 8.863 9.765 1.00 92.62 113 GLU A C 1
ATOM 862 O O . GLU A 1 113 ? -14.240 9.498 8.823 1.00 92.62 113 GLU A O 1
ATOM 867 N N . VAL A 1 114 ? -14.354 9.103 11.031 1.00 93.06 114 VAL A N 1
ATOM 868 C CA . VAL A 1 114 ? -13.362 10.119 11.418 1.00 93.06 114 VAL A CA 1
ATOM 869 C C . VAL A 1 114 ? -11.950 9.537 11.376 1.00 93.06 114 VAL A C 1
ATOM 871 O O . VAL A 1 114 ? -11.048 10.148 10.808 1.00 93.06 114 VAL A O 1
ATOM 874 N N . GLU A 1 115 ? -11.780 8.342 11.935 1.00 92.75 115 GLU A N 1
ATOM 875 C CA . GLU A 1 115 ? -10.513 7.613 12.030 1.00 92.75 115 GLU A CA 1
ATOM 876 C C . GLU A 1 115 ? -10.573 6.384 11.126 1.00 92.75 115 GLU A C 1
ATOM 878 O O . GLU A 1 115 ? -10.731 5.260 11.588 1.00 92.75 115 GLU A O 1
ATOM 883 N N . SER A 1 116 ? -10.547 6.606 9.816 1.00 95.19 116 SER A N 1
ATOM 884 C CA . SER A 1 116 ? -10.654 5.532 8.824 1.00 95.19 116 SER A CA 1
ATOM 885 C C . SER A 1 116 ? -9.282 4.988 8.466 1.00 95.19 116 SER A C 1
ATOM 887 O O . SER A 1 116 ? -8.290 5.719 8.471 1.00 95.19 116 SER A O 1
ATOM 889 N N . ASN A 1 117 ? -9.235 3.715 8.074 1.00 96.12 117 ASN A N 1
ATOM 890 C CA . ASN A 1 117 ? -8.084 3.218 7.333 1.00 96.12 117 ASN A CA 1
ATOM 891 C C . ASN A 1 117 ? -7.944 4.058 6.069 1.00 96.12 117 ASN A C 1
ATOM 893 O O . ASN A 1 117 ? -8.948 4.357 5.418 1.00 96.12 117 ASN A O 1
ATOM 897 N N . GLN A 1 118 ? -6.723 4.427 5.717 1.00 96.44 118 GLN A N 1
ATOM 898 C CA . GLN A 1 118 ? -6.464 5.336 4.614 1.00 96.44 118 GLN A CA 1
ATOM 899 C C . GLN A 1 118 ? -5.343 4.798 3.739 1.00 96.44 118 GLN A C 1
ATOM 901 O O . GLN A 1 118 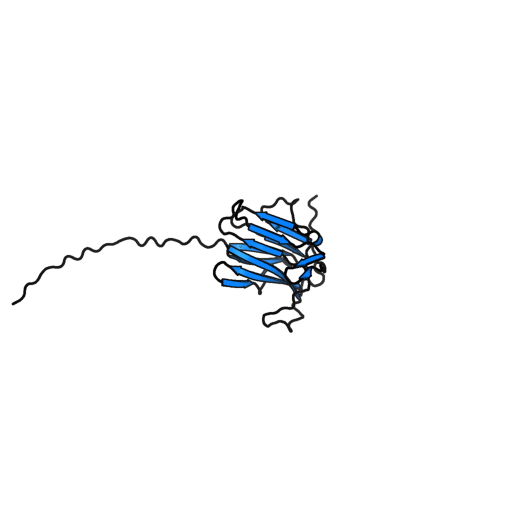? -4.363 4.263 4.244 1.00 96.44 118 GLN A O 1
ATOM 906 N N . ALA A 1 119 ? -5.487 4.962 2.430 1.00 96.25 119 ALA A N 1
ATOM 907 C CA . ALA A 1 119 ? -4.412 4.781 1.468 1.00 96.25 119 ALA A CA 1
ATOM 908 C C . ALA A 1 119 ? -4.362 6.020 0.578 1.00 96.25 119 ALA A C 1
ATOM 910 O O . ALA A 1 119 ? -5.407 6.518 0.155 1.00 96.25 119 ALA A O 1
ATOM 911 N N . THR A 1 120 ? -3.165 6.531 0.324 1.00 93.62 120 THR A N 1
ATOM 912 C CA . THR A 1 120 ? -2.927 7.748 -0.444 1.00 93.62 120 THR A CA 1
ATOM 913 C C . THR A 1 120 ? -1.776 7.523 -1.405 1.00 93.62 120 THR A C 1
ATOM 915 O O . THR A 1 120 ? -0.744 6.961 -1.047 1.00 93.62 120 THR A O 1
ATOM 918 N N . VAL A 1 121 ? -1.964 7.998 -2.628 1.00 90.44 121 VAL A N 1
ATOM 919 C CA . VAL A 1 121 ? -0.917 8.069 -3.640 1.00 90.44 121 VAL A CA 1
ATOM 920 C C . VAL A 1 121 ? -0.818 9.541 -4.046 1.00 90.44 121 VAL A C 1
ATOM 922 O O . VAL A 1 121 ? -1.847 10.125 -4.399 1.00 90.44 121 VAL A O 1
ATOM 925 N N . PRO A 1 122 ? 0.360 10.189 -3.958 1.00 84.31 122 PRO A N 1
ATOM 926 C CA . PRO A 1 122 ? 0.522 11.561 -4.455 1.00 84.31 122 PRO A CA 1
ATOM 927 C C . PRO A 1 122 ? 0.218 11.610 -5.959 1.00 84.31 122 PRO A C 1
ATOM 929 O O . PRO A 1 122 ? 0.228 10.574 -6.593 1.00 84.31 122 PRO A O 1
ATOM 932 N N . ALA A 1 123 ? -0.064 12.757 -6.573 1.00 84.75 123 ALA A N 1
ATOM 933 C CA . ALA A 1 123 ? -0.180 12.805 -8.039 1.00 84.75 123 ALA A CA 1
ATOM 934 C C . ALA A 1 123 ? 1.206 12.985 -8.679 1.00 84.75 123 ALA A C 1
ATOM 936 O O . ALA A 1 123 ? 2.071 13.640 -8.084 1.00 84.75 123 ALA A O 1
ATOM 937 N N . GLU A 1 124 ? 1.411 12.479 -9.897 1.00 81.38 124 GLU A N 1
ATOM 938 C CA . GLU A 1 124 ? 2.621 12.773 -10.674 1.00 81.38 124 GLU A CA 1
ATOM 939 C C . GLU A 1 124 ? 2.845 14.292 -10.775 1.00 81.38 124 GLU A C 1
ATOM 941 O O . GLU A 1 124 ? 1.909 15.071 -10.970 1.00 81.38 124 GLU A O 1
ATOM 946 N N . GLY A 1 125 ? 4.092 14.737 -10.596 1.00 75.12 125 GLY A N 1
ATOM 947 C CA . GLY A 1 125 ? 4.428 16.160 -10.616 1.00 75.12 125 GLY A CA 1
ATOM 948 C C . GLY A 1 125 ? 4.065 16.925 -9.337 1.00 75.12 125 GLY A C 1
ATOM 949 O O . GLY A 1 125 ? 4.403 18.105 -9.228 1.00 75.12 125 GLY A O 1
ATOM 950 N N . SER A 1 126 ? 3.431 16.281 -8.350 1.00 79.31 126 SER A N 1
ATOM 951 C CA . SER A 1 126 ? 3.265 16.868 -7.014 1.00 79.31 126 SER A CA 1
ATOM 952 C C . SER A 1 126 ? 4.627 17.049 -6.346 1.00 79.31 126 SER A C 1
ATOM 954 O O . SER A 1 126 ? 5.565 16.309 -6.625 1.00 79.31 126 SER A O 1
ATOM 956 N N . VAL A 1 127 ? 4.753 18.019 -5.447 1.00 77.06 127 VAL A N 1
ATOM 957 C CA . VAL A 1 127 ? 5.998 18.278 -4.712 1.00 77.06 127 VAL A CA 1
ATOM 958 C C . VAL A 1 127 ? 5.825 17.805 -3.273 1.00 77.06 127 VAL A C 1
ATOM 960 O O . VAL A 1 127 ? 4.828 18.144 -2.633 1.00 77.06 127 VAL A O 1
ATOM 963 N N . ASN A 1 128 ? 6.764 17.000 -2.777 1.00 71.19 128 ASN A N 1
ATOM 964 C CA . ASN A 1 128 ? 6.754 16.534 -1.393 1.00 71.19 128 ASN A CA 1
ATOM 965 C C . ASN A 1 128 ? 7.217 17.637 -0.416 1.00 71.19 128 ASN A C 1
ATOM 967 O O . ASN A 1 128 ? 7.613 18.731 -0.822 1.00 71.19 128 ASN A O 1
ATOM 971 N N . GLN A 1 129 ? 7.178 17.353 0.889 1.00 69.31 129 GLN A N 1
ATOM 972 C CA . GLN A 1 129 ? 7.562 18.321 1.930 1.00 69.31 129 GLN A CA 1
ATOM 973 C C . GLN A 1 129 ? 9.033 18.765 1.842 1.00 69.31 129 GLN A C 1
ATOM 975 O O . GLN A 1 129 ? 9.355 19.883 2.240 1.00 69.31 129 GLN A O 1
ATOM 980 N N . ASP A 1 130 ? 9.897 17.936 1.257 1.00 72.69 130 ASP A N 1
ATOM 981 C CA . ASP A 1 130 ? 11.321 18.217 1.045 1.00 72.69 130 ASP A CA 1
ATOM 982 C C . ASP A 1 130 ? 11.599 18.949 -0.280 1.00 72.69 130 ASP A C 1
ATOM 984 O O . ASP A 1 130 ? 12.753 19.153 -0.659 1.00 72.69 130 ASP A O 1
ATOM 988 N N . GLY A 1 131 ? 10.556 19.342 -1.020 1.00 68.50 131 GLY A N 1
ATOM 989 C CA . GLY A 1 131 ? 10.697 20.025 -2.306 1.00 68.50 131 GLY A CA 1
ATOM 990 C C . GLY A 1 131 ? 11.046 19.101 -3.479 1.00 68.50 131 GLY A C 1
ATOM 991 O O . GLY A 1 131 ? 11.300 19.591 -4.580 1.00 68.50 131 GLY A O 1
ATOM 992 N N . LYS A 1 132 ? 11.052 17.777 -3.279 1.00 69.81 132 LYS A N 1
ATOM 993 C CA . LYS A 1 132 ? 11.254 16.788 -4.343 1.00 69.81 132 LYS A CA 1
ATOM 994 C C . LYS A 1 132 ? 9.943 16.605 -5.103 1.00 69.81 132 LYS A C 1
ATOM 996 O O . LYS A 1 132 ? 8.919 16.241 -4.526 1.00 69.81 132 LYS A O 1
ATOM 1001 N N . THR A 1 133 ? 9.977 16.845 -6.408 1.00 69.81 133 THR A N 1
ATOM 1002 C CA . THR A 1 133 ? 8.867 16.491 -7.293 1.00 69.81 133 THR A CA 1
ATOM 1003 C C . THR A 1 133 ? 8.752 14.974 -7.367 1.00 69.81 133 THR A C 1
ATOM 1005 O O . THR A 1 133 ? 9.740 14.290 -7.636 1.00 69.81 133 THR A O 1
ATOM 1008 N N . TYR A 1 134 ? 7.548 14.451 -7.155 1.00 65.94 134 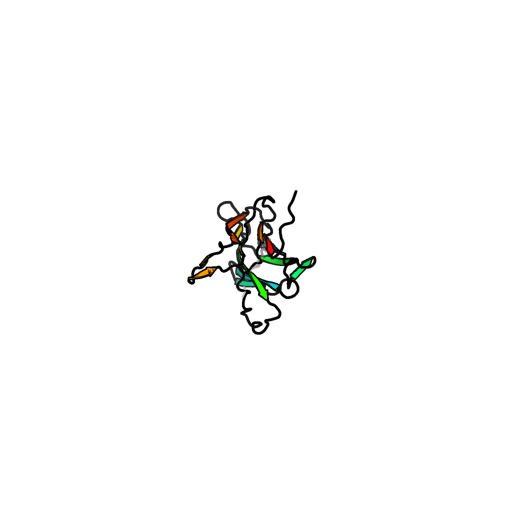TYR A N 1
ATOM 1009 C CA . TYR A 1 134 ? 7.230 13.062 -7.435 1.00 65.94 134 TYR A CA 1
ATOM 1010 C C . TYR A 1 134 ? 7.351 12.840 -8.940 1.00 65.94 134 TYR A C 1
ATOM 1012 O O . TYR A 1 134 ? 6.526 13.301 -9.732 1.00 65.94 134 TYR A O 1
ATOM 1020 N N . TYR A 1 135 ? 8.429 12.169 -9.319 1.00 55.59 135 TYR A N 1
ATOM 1021 C CA . TYR A 1 135 ? 8.593 11.605 -10.642 1.00 55.59 135 TYR A CA 1
ATOM 1022 C C . TYR A 1 135 ? 8.027 10.189 -10.604 1.00 55.59 135 TYR A C 1
ATOM 1024 O O . TYR A 1 135 ? 8.284 9.455 -9.650 1.00 55.59 135 TYR A O 1
ATOM 1032 N N . VAL A 1 136 ? 7.234 9.826 -11.609 1.00 50.47 136 VAL A N 1
ATOM 1033 C CA . VAL A 1 136 ? 6.683 8.477 -11.737 1.00 50.47 136 VAL A CA 1
ATOM 1034 C C . VAL A 1 136 ? 7.417 7.782 -12.882 1.00 50.47 136 VAL A C 1
ATOM 1036 O O . VAL A 1 136 ? 6.972 7.843 -14.027 1.00 50.47 136 VAL A O 1
ATOM 1039 N N . PRO A 1 137 ? 8.543 7.098 -12.628 1.00 53.62 137 PRO A N 1
ATOM 1040 C CA . PRO A 1 137 ? 8.819 5.916 -13.414 1.00 53.62 137 PRO A CA 1
ATOM 1041 C C . PRO A 1 137 ? 7.669 4.947 -13.133 1.00 53.62 137 PRO A C 1
ATOM 1043 O O . PRO A 1 137 ? 7.359 4.687 -11.966 1.00 53.62 137 PRO A O 1
ATOM 1046 N N . ASP A 1 138 ? 7.010 4.463 -14.190 1.00 61.00 138 ASP A N 1
ATOM 1047 C CA . ASP A 1 138 ? 6.040 3.370 -14.091 1.00 61.00 138 ASP A CA 1
ATOM 1048 C C . ASP A 1 138 ? 6.621 2.323 -13.119 1.00 61.00 138 ASP A C 1
ATOM 1050 O O . ASP A 1 138 ? 7.758 1.874 -13.305 1.00 61.00 138 ASP A O 1
ATOM 1054 N N . PRO A 1 139 ? 5.891 1.987 -12.038 1.00 68.62 139 PRO A N 1
ATOM 1055 C CA . PRO A 1 139 ? 4.891 0.971 -12.283 1.00 68.62 139 PRO A CA 1
ATOM 1056 C C . PRO A 1 139 ? 3.583 1.030 -11.492 1.00 68.62 139 PRO A C 1
ATOM 1058 O O . PRO A 1 139 ? 2.757 0.164 -11.747 1.00 68.62 139 PRO A O 1
ATOM 1061 N N . ILE A 1 140 ? 3.346 1.935 -10.534 1.00 85.38 14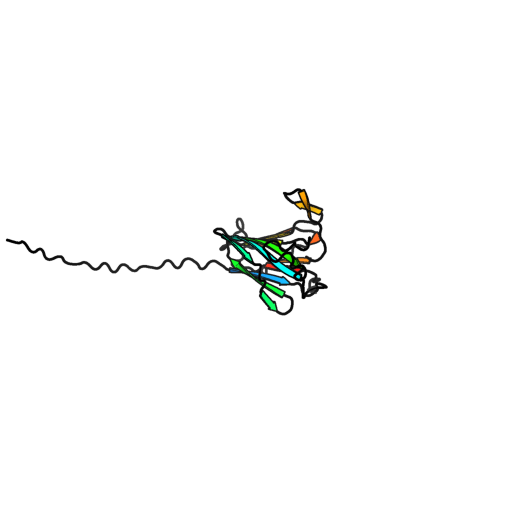0 ILE A N 1
ATOM 1062 C CA . ILE A 1 140 ? 2.091 1.847 -9.763 1.00 85.38 140 ILE A CA 1
ATOM 1063 C C . ILE A 1 140 ? 0.892 2.131 -10.674 1.00 85.38 140 ILE A C 1
ATOM 1065 O O . ILE A 1 140 ? 0.805 3.193 -11.287 1.00 85.38 140 ILE A O 1
ATOM 1069 N N . THR A 1 141 ? -0.019 1.166 -10.798 1.00 87.38 141 THR A N 1
ATOM 1070 C CA . THR A 1 141 ? -1.185 1.285 -11.682 1.00 87.38 141 THR A CA 1
ATOM 1071 C C . THR A 1 141 ? -2.437 1.592 -10.883 1.00 87.38 141 THR A C 1
ATOM 1073 O O . THR A 1 141 ? -3.151 2.541 -11.213 1.00 87.38 141 THR A O 1
ATOM 1076 N N . ALA A 1 142 ? -2.673 0.846 -9.800 1.00 89.75 142 ALA A N 1
ATOM 1077 C CA . ALA A 1 142 ? -3.866 1.000 -8.982 1.00 89.75 142 ALA A CA 1
ATOM 1078 C C . ALA A 1 142 ? -3.653 0.656 -7.500 1.00 89.75 142 ALA A C 1
ATOM 1080 O O . ALA A 1 142 ? -2.853 -0.213 -7.147 1.00 89.75 142 ALA A O 1
ATOM 1081 N N . VAL A 1 143 ? -4.450 1.288 -6.634 1.00 92.62 143 VAL A N 1
ATOM 1082 C CA . VAL A 1 143 ? -4.538 0.988 -5.195 1.00 92.62 143 VAL A CA 1
ATOM 1083 C C . VAL A 1 143 ? -5.995 0.911 -4.756 1.00 92.62 143 VAL A C 1
ATOM 1085 O O . VAL A 1 143 ? -6.799 1.762 -5.142 1.00 92.62 143 VAL A O 1
ATOM 1088 N N . ARG A 1 144 ? -6.339 -0.071 -3.914 1.00 95.00 144 ARG A N 1
ATOM 1089 C CA . ARG A 1 144 ? -7.675 -0.172 -3.300 1.00 95.00 144 ARG A CA 1
ATOM 1090 C C . ARG A 1 144 ? -7.680 -0.948 -1.991 1.00 95.00 144 ARG A C 1
ATOM 1092 O O . ARG A 1 144 ? -6.845 -1.825 -1.790 1.00 95.00 144 ARG A O 1
ATOM 1099 N N . PHE A 1 145 ? -8.686 -0.708 -1.157 1.00 96.19 145 PHE A N 1
ATOM 1100 C CA . PHE A 1 145 ? -9.023 -1.649 -0.094 1.00 96.19 145 PHE A CA 1
ATOM 1101 C C . PHE A 1 145 ? -9.887 -2.802 -0.626 1.00 96.19 145 PHE A C 1
ATOM 1103 O O . PHE A 1 145 ? -10.562 -2.666 -1.649 1.00 96.19 145 PHE A O 1
ATOM 1110 N N . ALA A 1 146 ? -9.876 -3.948 0.057 1.00 93.19 146 ALA A N 1
ATOM 1111 C CA . ALA A 1 146 ? -10.623 -5.136 -0.356 1.00 93.19 146 ALA A CA 1
ATOM 1112 C C . ALA A 1 146 ? -12.140 -4.918 -0.301 1.00 93.19 146 ALA A C 1
ATOM 1114 O O . ALA A 1 146 ? -12.867 -5.447 -1.142 1.00 93.19 146 ALA A O 1
ATOM 1115 N N . SER A 1 147 ? -12.609 -4.126 0.670 1.00 90.44 147 SER A N 1
ATOM 1116 C CA . SER A 1 147 ? -14.024 -3.754 0.789 1.00 90.44 147 SER A CA 1
ATOM 1117 C C . SER A 1 147 ? -14.483 -2.714 -0.239 1.00 90.44 147 SER A C 1
ATOM 1119 O O . SER A 1 147 ? -15.687 -2.545 -0.443 1.00 90.44 147 SER A O 1
ATOM 1121 N N . THR A 1 148 ? -13.553 -2.013 -0.899 1.00 85.75 148 THR A N 1
ATOM 1122 C CA . THR A 1 148 ? -13.888 -0.983 -1.886 1.00 85.75 148 THR A CA 1
ATOM 1123 C C . THR A 1 148 ? -14.475 -1.625 -3.155 1.00 85.75 148 THR A C 1
ATOM 1125 O O . THR A 1 148 ? -13.911 -2.606 -3.657 1.00 85.75 148 THR A O 1
ATOM 1128 N N . PRO A 1 149 ? -15.586 -1.092 -3.714 1.00 83.75 149 PRO A N 1
ATOM 1129 C CA . PRO A 1 149 ? -16.137 -1.566 -4.984 1.00 83.75 149 PRO A CA 1
ATOM 1130 C C . PRO A 1 149 ? -15.084 -1.577 -6.097 1.00 83.75 149 PRO A C 1
ATOM 1132 O O . PRO A 1 149 ? -14.240 -0.687 -6.157 1.00 83.75 149 PRO A O 1
ATOM 1135 N N . SER A 1 150 ? -15.153 -2.541 -7.018 1.00 75.88 150 SER A N 1
ATOM 1136 C CA . SER A 1 150 ? -14.117 -2.723 -8.049 1.00 75.88 150 SER A CA 1
ATOM 1137 C C . SER A 1 150 ? -13.934 -1.521 -8.982 1.00 75.88 150 SER A C 1
ATOM 1139 O O . SER A 1 150 ? -12.847 -1.328 -9.513 1.00 75.88 150 SER A O 1
ATOM 1141 N N . SER A 1 151 ? -14.958 -0.678 -9.133 1.00 78.88 151 SER A N 1
ATOM 1142 C CA . SER A 1 151 ? -14.906 0.556 -9.923 1.00 78.88 151 SER A CA 1
ATOM 1143 C C . SER A 1 151 ? -14.282 1.754 -9.194 1.00 78.88 151 SER A C 1
ATOM 1145 O O . SER A 1 151 ? -14.226 2.838 -9.768 1.00 78.88 151 SER A O 1
ATOM 1147 N N . GLN A 1 152 ? -13.894 1.614 -7.923 1.00 85.31 152 GLN A N 1
ATOM 1148 C CA . GLN A 1 152 ? -13.293 2.678 -7.120 1.00 85.31 152 GLN A CA 1
ATOM 1149 C C . GLN A 1 152 ? -11.877 2.274 -6.706 1.00 85.31 152 GLN A C 1
ATOM 1151 O O . GLN A 1 152 ? -11.673 1.319 -5.960 1.00 85.31 152 GLN A O 1
ATOM 1156 N N . PHE A 1 153 ? -10.893 3.013 -7.201 1.00 91.31 153 PHE A N 1
ATOM 1157 C CA . PHE A 1 153 ? -9.480 2.810 -6.905 1.00 91.31 153 PHE A CA 1
ATOM 1158 C C . PHE A 1 153 ? -8.725 4.132 -7.080 1.00 91.31 153 PHE A C 1
ATOM 1160 O O . PHE A 1 153 ? -9.248 5.083 -7.663 1.00 91.31 153 PHE A O 1
ATOM 1167 N N . ILE A 1 154 ? -7.502 4.196 -6.561 1.00 91.50 154 ILE A N 1
ATOM 1168 C CA . ILE A 1 154 ? -6.572 5.284 -6.869 1.00 91.50 154 ILE A CA 1
ATOM 1169 C C . ILE A 1 154 ? -5.775 4.858 -8.092 1.00 91.50 154 ILE A C 1
ATOM 1171 O O . ILE A 1 154 ? -5.118 3.823 -8.041 1.00 91.50 154 ILE A O 1
ATOM 1175 N N . GLU A 1 155 ? -5.823 5.637 -9.166 1.00 89.25 155 GLU A N 1
ATOM 1176 C CA . GLU A 1 155 ? -4.904 5.482 -10.294 1.00 89.25 155 GLU A CA 1
ATOM 1177 C C . GLU A 1 155 ? -3.525 6.020 -9.914 1.00 89.25 155 GLU A C 1
ATOM 1179 O O . GLU A 1 155 ? -3.417 7.123 -9.378 1.00 89.25 155 GLU A O 1
ATOM 1184 N N . GLY A 1 156 ? -2.467 5.274 -10.228 1.00 85.12 156 GLY A N 1
ATOM 1185 C CA . GLY A 1 156 ? -1.106 5.622 -9.820 1.00 85.12 156 GLY A CA 1
ATOM 1186 C C . GLY A 1 156 ? -0.661 7.036 -10.207 1.00 85.12 156 GLY A C 1
ATOM 1187 O O . GLY A 1 156 ? -0.303 7.835 -9.345 1.00 85.12 156 GLY A O 1
ATOM 1188 N N . LYS A 1 157 ? -0.756 7.381 -11.500 1.00 82.75 157 LYS A N 1
ATOM 1189 C CA . LYS A 1 157 ? -0.322 8.696 -12.017 1.00 82.75 157 LYS A CA 1
ATOM 1190 C C . LYS A 1 157 ? -1.209 9.845 -11.553 1.00 82.75 157 LYS A C 1
ATOM 1192 O O . LYS A 1 157 ? -0.713 10.922 -11.227 1.00 82.75 157 LYS A O 1
ATOM 1197 N N . THR A 1 158 ? -2.517 9.611 -11.519 1.00 86.38 158 THR A N 1
ATOM 1198 C CA . THR A 1 158 ? -3.506 10.621 -11.128 1.00 86.38 158 THR A CA 1
ATOM 1199 C C . THR A 1 158 ? -3.444 10.910 -9.625 1.00 86.38 158 THR A C 1
ATOM 1201 O O . THR A 1 158 ? -3.734 12.029 -9.201 1.00 86.38 158 THR A O 1
ATOM 1204 N N . GLY A 1 159 ? -3.020 9.930 -8.823 1.00 88.50 159 GLY A N 1
ATOM 1205 C CA . GLY A 1 159 ? -3.008 10.026 -7.372 1.00 88.50 159 GLY A CA 1
ATOM 1206 C C . GLY A 1 159 ? -4.416 10.080 -6.777 1.00 88.50 159 GLY A C 1
ATOM 1207 O O . GLY A 1 159 ? -5.432 9.982 -7.470 1.00 88.50 159 GLY A O 1
ATOM 1208 N N . GLY A 1 160 ? -4.488 10.212 -5.455 1.00 91.81 160 GLY A N 1
ATOM 1209 C CA . GLY A 1 160 ? -5.747 10.285 -4.722 1.00 91.81 160 GLY A CA 1
ATOM 1210 C C . GLY A 1 160 ? -5.682 9.630 -3.351 1.00 91.81 160 GLY A C 1
ATOM 1211 O O . GLY A 1 160 ? -4.620 9.238 -2.869 1.00 91.81 160 GLY A O 1
ATOM 1212 N N . THR A 1 161 ? -6.850 9.508 -2.726 1.00 95.06 161 THR A N 1
ATOM 1213 C CA . THR A 1 161 ? -7.010 8.946 -1.386 1.00 95.06 161 THR A CA 1
ATOM 1214 C C . THR A 1 161 ? -8.243 8.056 -1.339 1.00 95.06 161 THR A C 1
ATOM 1216 O O . THR A 1 161 ? -9.323 8.465 -1.766 1.00 95.06 161 THR A O 1
ATOM 1219 N N . LEU A 1 162 ? -8.101 6.877 -0.739 1.00 95.44 162 LEU A N 1
ATOM 1220 C CA . LEU A 1 162 ? -9.202 5.991 -0.378 1.00 95.44 162 LEU A CA 1
ATOM 1221 C C . LEU A 1 162 ? -9.282 5.827 1.126 1.00 95.44 162 LEU A C 1
ATOM 1223 O O . LEU A 1 162 ? -8.284 5.942 1.840 1.00 95.44 162 LEU A O 1
ATOM 1227 N N . LYS A 1 163 ? -10.494 5.528 1.584 1.00 95.75 163 LYS A N 1
ATOM 1228 C CA . LYS A 1 163 ? -10.805 5.285 2.984 1.00 95.75 163 LYS A CA 1
ATOM 1229 C C . LYS A 1 163 ? -11.562 3.975 3.135 1.00 95.75 163 LYS A C 1
ATOM 1231 O O . LYS A 1 163 ? -12.354 3.621 2.265 1.00 95.75 163 LYS A O 1
ATOM 1236 N N . SER A 1 164 ? -11.342 3.293 4.250 1.00 95.44 164 SER A N 1
ATOM 1237 C CA . SER A 1 164 ? -12.117 2.127 4.658 1.00 95.44 164 SER A CA 1
ATOM 1238 C C . SER A 1 164 ? -12.469 2.212 6.141 1.00 95.44 164 SER A C 1
ATOM 1240 O O . SER A 1 164 ? -11.632 2.539 6.983 1.00 95.44 164 SER A O 1
ATOM 1242 N N . THR A 1 165 ? -13.729 1.915 6.454 1.00 95.69 165 THR A N 1
ATOM 1243 C CA . THR A 1 165 ? -14.262 1.780 7.818 1.00 95.69 165 THR A CA 1
ATOM 1244 C C . THR A 1 165 ? -14.435 0.314 8.221 1.00 95.69 165 THR A C 1
ATOM 1246 O O . THR A 1 165 ? -14.999 0.007 9.270 1.00 95.69 165 THR A O 1
ATOM 1249 N N . GLN A 1 166 ? -13.935 -0.616 7.401 1.00 94.88 166 GLN A N 1
ATOM 1250 C CA . GLN A 1 166 ? -14.028 -2.046 7.650 1.00 94.88 166 GLN A CA 1
ATOM 1251 C C . GLN A 1 166 ? -12.864 -2.515 8.541 1.00 94.88 166 GLN A C 1
ATOM 1253 O O . GLN A 1 166 ? -11.687 -2.336 8.219 1.00 94.88 166 GLN A O 1
ATOM 1258 N N . VAL A 1 167 ? -13.195 -3.149 9.668 1.00 93.19 167 VAL A N 1
ATOM 1259 C CA . VAL A 1 167 ? -12.212 -3.752 10.586 1.00 93.19 167 VAL A CA 1
ATOM 1260 C C . VAL A 1 167 ? -11.452 -4.869 9.866 1.00 93.19 167 VAL A C 1
ATOM 1262 O O . VAL A 1 167 ? -12.075 -5.742 9.255 1.00 93.19 167 VAL A O 1
ATOM 1265 N N . GLY A 1 168 ? -10.118 -4.846 9.953 1.00 91.38 168 GLY A N 1
ATOM 1266 C CA . GLY A 1 168 ? -9.239 -5.858 9.352 1.00 91.38 168 GLY A CA 1
ATOM 1267 C C . GLY A 1 168 ? -9.200 -5.856 7.820 1.00 91.38 168 GLY A C 1
ATOM 1268 O O . GLY A 1 168 ? -8.782 -6.846 7.223 1.00 91.38 168 GLY A O 1
ATOM 1269 N N . ASP A 1 169 ? -9.656 -4.779 7.173 1.00 94.31 169 ASP A N 1
ATOM 1270 C CA . ASP A 1 169 ? -9.643 -4.676 5.713 1.00 94.31 169 ASP A CA 1
ATOM 1271 C C . ASP A 1 169 ? -8.217 -4.720 5.153 1.00 94.31 169 ASP A C 1
ATOM 1273 O O . ASP A 1 169 ? -7.278 -4.187 5.756 1.00 94.31 169 ASP A O 1
ATOM 1277 N N . ALA A 1 170 ? -8.072 -5.359 3.994 1.00 94.75 170 ALA A N 1
ATOM 1278 C CA . ALA A 1 170 ? -6.787 -5.542 3.335 1.00 94.75 170 ALA A CA 1
ATOM 1279 C C . ALA A 1 170 ? -6.558 -4.470 2.266 1.00 94.75 170 ALA A C 1
ATOM 1281 O O . ALA A 1 170 ? -7.496 -4.046 1.590 1.00 94.75 170 ALA A O 1
ATOM 1282 N N . LEU A 1 171 ? -5.303 -4.071 2.078 1.00 96.25 171 LEU A N 1
ATOM 1283 C CA . LEU A 1 171 ? -4.887 -3.150 1.021 1.00 96.25 171 LEU A CA 1
ATOM 1284 C C . LEU A 1 171 ? -4.293 -3.938 -0.149 1.00 96.25 171 LEU A C 1
ATOM 1286 O O . LEU A 1 171 ? -3.422 -4.781 0.048 1.00 96.25 171 LEU A O 1
ATOM 1290 N N . TYR A 1 172 ? -4.743 -3.644 -1.363 1.00 94.00 172 TYR A N 1
ATOM 1291 C CA . TYR A 1 172 ? -4.181 -4.172 -2.601 1.00 94.00 172 TYR A CA 1
ATOM 1292 C C . TYR A 1 172 ? -3.476 -3.052 -3.355 1.00 94.00 172 TYR A C 1
ATOM 1294 O O . TYR A 1 172 ? -4.060 -1.989 -3.589 1.00 94.00 172 TYR A O 1
ATOM 1302 N N . VAL A 1 173 ? -2.236 -3.317 -3.751 1.00 92.50 173 VAL A N 1
ATOM 1303 C CA . VAL A 1 173 ? -1.394 -2.404 -4.521 1.00 92.50 173 VAL A CA 1
ATOM 1304 C C . VAL A 1 173 ? -0.896 -3.139 -5.755 1.00 92.50 173 VAL A C 1
ATOM 1306 O O . VAL A 1 173 ? -0.255 -4.183 -5.647 1.00 92.50 173 VAL A O 1
ATOM 1309 N N . TYR A 1 174 ? -1.209 -2.592 -6.923 1.00 89.12 174 TYR A N 1
ATOM 1310 C CA . TYR A 1 174 ? -0.874 -3.182 -8.211 1.00 89.12 174 TYR A CA 1
ATOM 1311 C C . TYR A 1 174 ? 0.248 -2.379 -8.861 1.00 89.12 174 TYR A C 1
ATOM 1313 O O . TYR A 1 174 ? 0.125 -1.169 -9.073 1.00 89.12 174 TYR A O 1
ATOM 1321 N N . TYR A 1 175 ? 1.341 -3.068 -9.172 1.00 85.94 175 TYR A N 1
ATOM 1322 C CA . TYR A 1 175 ? 2.478 -2.532 -9.900 1.00 85.94 175 TYR A CA 1
ATOM 1323 C C . TYR A 1 175 ? 2.654 -3.276 -11.225 1.00 85.94 175 TYR A C 1
ATOM 1325 O O . TYR A 1 175 ? 2.619 -4.504 -11.279 1.00 85.94 175 TYR A O 1
ATOM 1333 N N . CYS A 1 176 ? 2.870 -2.524 -12.303 1.00 77.88 176 CYS A N 1
ATOM 1334 C CA . CYS A 1 176 ? 3.066 -2.965 -13.687 1.00 77.88 176 CYS A CA 1
ATOM 1335 C C . CYS A 1 176 ? 1.881 -3.713 -14.313 1.00 77.88 176 CYS A C 1
ATOM 1337 O O . CYS A 1 176 ? 1.850 -3.897 -15.527 1.00 77.88 176 CYS A O 1
ATOM 1339 N N . GLU A 1 177 ? 0.937 -4.195 -13.510 1.00 68.31 177 GLU A N 1
ATOM 1340 C CA . GLU A 1 177 ? -0.242 -4.897 -13.977 1.00 68.31 177 GLU A CA 1
ATOM 1341 C C . GLU A 1 177 ? -1.278 -3.896 -14.494 1.00 68.31 177 GLU A C 1
ATOM 1343 O O . GLU A 1 177 ? -1.773 -3.046 -13.751 1.00 68.31 177 GLU A O 1
ATOM 1348 N N . GLU A 1 178 ? -1.626 -4.009 -15.777 1.00 55.06 178 GLU A N 1
ATOM 1349 C CA . GLU A 1 178 ? -2.893 -3.479 -16.270 1.00 55.06 178 GLU A CA 1
ATOM 1350 C C . GLU A 1 178 ? -4.005 -4.305 -15.629 1.00 55.06 178 GLU A C 1
ATOM 1352 O O . GLU A 1 178 ? -4.056 -5.525 -15.796 1.00 55.06 178 GLU A O 1
ATOM 1357 N N . TRP A 1 179 ? -4.853 -3.629 -14.854 1.00 48.59 179 TRP A N 1
ATOM 1358 C CA . TRP A 1 179 ? -5.965 -4.222 -14.120 1.00 48.59 179 TRP A CA 1
ATOM 1359 C C . TRP A 1 179 ? -6.704 -5.260 -14.984 1.00 48.59 179 TRP A C 1
ATOM 1361 O O . TRP A 1 179 ? -6.957 -4.979 -16.161 1.00 48.59 179 TRP A O 1
ATOM 1371 N N . PRO A 1 180 ? -7.097 -6.435 -14.455 1.00 43.97 180 PRO A N 1
ATOM 1372 C CA . PRO A 1 180 ? -7.972 -7.326 -15.196 1.00 43.97 180 PRO A CA 1
ATOM 1373 C C . PRO A 1 180 ? -9.301 -6.601 -15.374 1.00 43.97 180 PRO A C 1
ATOM 1375 O O . PRO A 1 180 ? -10.109 -6.564 -14.451 1.00 43.97 180 PRO A O 1
ATOM 1378 N N . VAL A 1 181 ? -9.493 -5.989 -16.546 1.00 37.72 181 VAL A N 1
ATOM 1379 C CA . VAL A 1 181 ? -10.730 -5.337 -16.977 1.00 37.72 181 VAL A CA 1
ATOM 1380 C C . VAL A 1 181 ? -11.879 -6.292 -16.671 1.00 37.72 181 VAL A C 1
ATOM 1382 O O . VAL A 1 181 ? -12.087 -7.288 -17.365 1.00 37.72 181 VAL A O 1
ATOM 1385 N N . GLN A 1 182 ? -12.578 -6.039 -15.566 1.00 43.06 182 GLN A N 1
ATOM 1386 C CA . GLN A 1 182 ? -13.856 -6.663 -15.279 1.00 43.06 182 GLN A CA 1
ATOM 1387 C C . GLN A 1 182 ? -14.830 -6.111 -16.319 1.00 43.06 182 GLN A C 1
ATOM 1389 O O . GLN A 1 182 ? -15.342 -5.004 -16.165 1.00 43.06 182 GLN A O 1
ATOM 1394 N N . ASN A 1 183 ? -14.993 -6.858 -17.413 1.00 36.38 183 ASN A N 1
ATOM 1395 C CA . ASN A 1 183 ? -16.143 -6.733 -18.305 1.00 36.38 183 ASN A CA 1
ATOM 1396 C C . ASN A 1 183 ? -17.428 -7.097 -17.558 1.00 36.38 183 ASN A C 1
ATOM 1398 O O . ASN A 1 183 ? -17.397 -8.100 -16.806 1.00 36.38 183 ASN A O 1
#

Sequence (183 aa):
MRFATAAASLALAGAATAAVLPRATEHKIYVDTSKCADSGRTLPQIKGISNSTSEDFTDPQRFDGPTFTFTVPAYYQGHLWLYDSDNQAASSGENTPLDVQGVDFFFYDQPTEVESNQATVPAEGSVNQDGKTYYVPDPITAVRFASTPSSQFIEGKTGGTLKSTQVGDALYVYYCEEWPVQN